Protein AF-A0A7W9EV03-F1 (afdb_monomer_lite)

Foldseek 3Di:
DDDDDDDDDDDPPPVPPPPPPDDDDDPPPDPPPDPCPQVPDPVSVCVVPPPPPDDPVVVVVVCPPPPDDDPDPDPPPPDPPCPVPPPPPDDPVNDDPDDDDDDDDVVVVCVVLVPDLLSVVVVVVDDNVQSVPKAWDPVLVVVPDPPDDDPPQKDWPTWIADDPVPGGDITTDIDHDPDDDD

Sequence (182 aa):
MVRAPLLPRCILTASLLLVACSGNQVPSDRPGDSPGARIGDPAIAAAINAPIMIDPALGQLSNIDAIRPPPAPEPMSIPPDALGMVADKVDPAALAHAPAANGECPRCTAAASALTLAAFAERQRASAACVAVLRYATGWAERLPATLPLPTGARVVEAAGTDVPGCDLRVSALRQRRRPTG

Radius of gyration: 31.04 Å; chains: 1; bounding box: 61×58×110 Å

pLDDT: mean 72.83, std 14.78, range [39.28, 95.38]

Structure (mmCIF, N/CA/C/O backbone):
data_AF-A0A7W9EV03-F1
#
_entry.id   AF-A0A7W9EV03-F1
#
loop_
_atom_site.group_PDB
_atom_site.id
_atom_site.type_symbol
_atom_site.label_atom_id
_atom_site.label_alt_id
_atom_site.label_comp_id
_atom_site.label_asym_id
_atom_site.label_entity_id
_atom_site.label_seq_id
_atom_site.pdbx_PDB_ins_code
_atom_site.Cartn_x
_atom_site.Cartn_y
_atom_site.Cartn_z
_atom_site.occupancy
_atom_site.B_iso_or_equiv
_atom_site.auth_seq_id
_atom_site.auth_comp_id
_atom_site.auth_asym_id
_atom_site.auth_atom_id
_atom_site.pdbx_PDB_model_num
ATOM 1 N N . MET A 1 1 ? 13.538 -32.253 69.791 1.00 39.28 1 MET A N 1
ATOM 2 C CA . MET A 1 1 ? 12.993 -33.008 68.640 1.00 39.28 1 MET A CA 1
ATOM 3 C C . MET A 1 1 ? 13.198 -32.186 67.373 1.00 39.28 1 MET A C 1
ATOM 5 O O . MET A 1 1 ? 13.233 -30.966 67.453 1.00 39.28 1 MET A O 1
ATOM 9 N N . VAL A 1 2 ? 13.490 -32.869 66.270 1.00 40.25 2 VAL A N 1
ATOM 10 C CA . VAL A 1 2 ? 14.316 -32.438 65.127 1.00 40.25 2 VAL A CA 1
ATOM 11 C C . VAL A 1 2 ? 13.608 -31.456 64.176 1.00 40.25 2 VAL A C 1
ATOM 13 O O . VAL A 1 2 ? 12.453 -31.659 63.819 1.00 40.25 2 VAL A O 1
ATOM 16 N N . ARG A 1 3 ? 14.341 -30.421 63.732 1.00 44.03 3 ARG A N 1
ATOM 17 C CA . ARG A 1 3 ? 14.043 -29.566 62.565 1.00 44.03 3 ARG A CA 1
ATOM 18 C C . ARG A 1 3 ? 14.492 -30.287 61.288 1.00 44.03 3 ARG A C 1
ATOM 20 O O . ARG A 1 3 ? 15.637 -30.724 61.233 1.00 44.03 3 ARG A O 1
ATOM 27 N N . ALA A 1 4 ? 13.658 -30.315 60.250 1.00 54.78 4 ALA A N 1
ATOM 28 C CA . ALA A 1 4 ? 14.069 -30.690 58.896 1.00 54.78 4 ALA A CA 1
ATOM 29 C C . ALA A 1 4 ? 13.481 -29.705 57.861 1.00 54.78 4 ALA A C 1
ATOM 31 O O . ALA A 1 4 ? 12.258 -29.605 57.762 1.00 54.78 4 ALA A O 1
ATOM 32 N N . PRO A 1 5 ? 14.316 -28.962 57.109 1.00 54.75 5 PRO A N 1
ATOM 33 C CA . PRO A 1 5 ? 13.898 -28.184 55.944 1.00 54.75 5 PRO A CA 1
ATOM 34 C C . PRO A 1 5 ? 14.005 -29.024 54.657 1.00 54.75 5 PRO A C 1
ATOM 36 O O . PRO A 1 5 ? 15.051 -29.610 54.377 1.00 54.75 5 PRO A O 1
ATOM 39 N N . LEU A 1 6 ? 12.933 -29.073 53.857 1.00 56.78 6 LEU A N 1
ATOM 40 C CA . LEU A 1 6 ? 12.962 -29.669 52.518 1.00 56.78 6 LEU A CA 1
ATOM 41 C C . LEU A 1 6 ? 13.560 -28.685 51.499 1.00 56.78 6 LEU A C 1
ATOM 43 O O . LEU A 1 6 ? 13.113 -27.551 51.347 1.00 56.78 6 LEU A O 1
ATOM 47 N N . LEU A 1 7 ? 14.602 -29.176 50.831 1.00 57.97 7 LEU A N 1
ATOM 48 C CA . LEU A 1 7 ? 15.444 -28.532 49.825 1.00 57.97 7 LEU A CA 1
ATOM 49 C C . LEU A 1 7 ? 14.713 -28.355 48.473 1.00 57.97 7 LEU A C 1
ATOM 51 O O . LEU A 1 7 ? 13.967 -29.254 48.076 1.00 57.97 7 LEU A O 1
ATOM 55 N N . PRO A 1 8 ? 15.019 -27.300 47.690 1.00 54.62 8 PRO A N 1
ATOM 56 C CA . PRO A 1 8 ? 14.585 -27.161 46.307 1.00 54.62 8 PRO A CA 1
ATOM 57 C C . PRO A 1 8 ? 15.575 -27.885 45.380 1.00 54.62 8 PRO A C 1
ATOM 59 O O . PRO A 1 8 ? 16.702 -27.441 45.170 1.00 54.62 8 PRO A O 1
ATOM 62 N N . ARG A 1 9 ? 15.166 -29.026 44.819 1.00 56.28 9 ARG A N 1
ATOM 63 C CA . ARG A 1 9 ? 15.939 -29.804 43.832 1.00 56.28 9 ARG A CA 1
ATOM 64 C C . ARG A 1 9 ? 15.101 -30.055 42.578 1.00 56.28 9 ARG A C 1
ATOM 66 O O . ARG A 1 9 ? 14.689 -31.178 42.341 1.00 56.28 9 ARG A O 1
ATOM 73 N N . CYS A 1 10 ? 14.857 -29.014 41.781 1.00 51.16 10 CYS A N 1
ATOM 74 C CA . CYS A 1 10 ? 14.267 -29.163 40.437 1.00 51.16 10 CYS A CA 1
ATOM 75 C C . CYS A 1 10 ? 14.771 -28.139 39.396 1.00 51.16 10 CYS A C 1
ATOM 77 O O . CYS A 1 10 ? 14.145 -27.989 38.356 1.00 51.16 10 CYS A O 1
ATOM 79 N N . ILE A 1 11 ? 15.884 -27.426 39.631 1.00 57.94 11 ILE A N 1
ATOM 80 C CA . ILE A 1 11 ? 16.348 -26.367 38.699 1.00 57.94 11 ILE A CA 1
ATOM 81 C C . ILE A 1 11 ? 17.560 -26.801 37.843 1.00 57.94 11 ILE A C 1
ATOM 83 O O . ILE A 1 11 ? 17.926 -26.124 36.893 1.00 57.94 11 ILE A O 1
ATOM 87 N N . LEU A 1 12 ? 18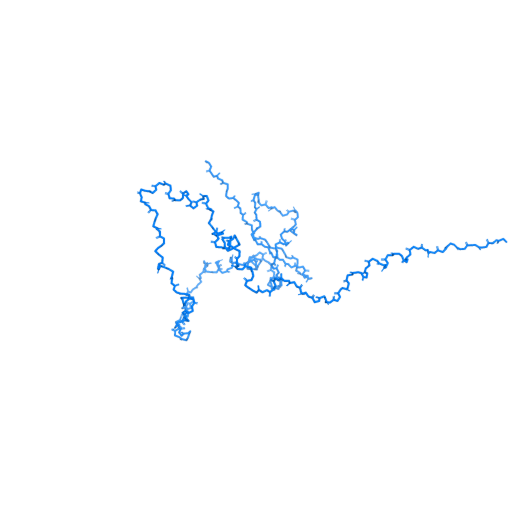.167 -27.967 38.095 1.00 55.41 12 LEU A N 1
ATOM 88 C CA . LEU A 1 12 ? 19.439 -28.346 37.452 1.00 55.41 12 LEU A CA 1
ATOM 89 C C . LEU A 1 12 ? 19.342 -29.233 36.198 1.00 55.41 12 LEU A C 1
ATOM 91 O O . LEU A 1 12 ? 20.372 -29.501 35.589 1.00 55.41 12 LEU A O 1
ATOM 95 N N . THR A 1 13 ? 18.155 -29.665 35.763 1.00 57.19 13 THR A N 1
ATOM 96 C CA . THR A 1 13 ? 18.020 -30.568 34.598 1.00 57.19 13 THR A CA 1
ATOM 97 C C . THR A 1 13 ? 17.621 -29.882 33.287 1.00 57.19 13 THR A C 1
ATOM 99 O O . THR A 1 13 ? 17.750 -30.498 32.234 1.00 57.19 13 THR A O 1
ATOM 102 N N . ALA A 1 14 ? 17.205 -28.610 33.298 1.00 54.56 14 ALA A N 1
ATOM 103 C CA . ALA A 1 14 ? 16.788 -27.909 32.074 1.00 54.56 14 ALA A CA 1
ATOM 104 C C . ALA A 1 14 ? 17.957 -27.307 31.264 1.00 54.56 14 ALA A C 1
ATOM 106 O O . ALA A 1 14 ? 17.814 -27.050 30.071 1.00 54.56 14 ALA A O 1
ATOM 107 N N . SER A 1 15 ? 19.130 -27.116 31.877 1.00 57.19 15 SER A N 1
ATOM 108 C CA . SER A 1 15 ? 20.266 -26.433 31.238 1.00 57.19 15 SER A CA 1
ATOM 109 C C . SER A 1 15 ? 21.095 -27.318 30.295 1.00 57.19 15 SER A C 1
ATOM 111 O O . SER A 1 15 ? 21.910 -26.789 29.545 1.00 57.19 15 SER A O 1
ATOM 113 N N . LEU A 1 16 ? 20.905 -28.647 30.294 1.00 59.03 16 LEU A N 1
ATOM 114 C CA . LEU A 1 16 ? 21.684 -29.555 29.435 1.00 59.03 16 LEU A CA 1
ATOM 115 C C . LEU A 1 16 ? 21.130 -29.712 28.007 1.00 59.03 16 LEU A C 1
ATOM 117 O O . LEU A 1 16 ? 21.844 -30.222 27.149 1.00 59.03 16 LEU A O 1
ATOM 121 N N . LEU A 1 17 ? 19.905 -29.257 27.715 1.00 56.69 17 LEU A N 1
ATOM 122 C CA . LEU A 1 17 ? 19.308 -29.404 26.376 1.00 56.69 17 LEU A CA 1
ATOM 123 C C . LEU A 1 17 ? 19.598 -28.235 25.415 1.00 56.69 17 LEU A C 1
ATOM 125 O O . LEU A 1 17 ? 19.342 -28.372 24.223 1.00 56.69 17 LEU A O 1
ATOM 129 N N . LEU A 1 18 ? 20.168 -27.112 25.879 1.00 55.59 18 LEU A N 1
ATOM 130 C CA . LEU A 1 18 ? 20.443 -25.944 25.021 1.00 55.59 18 LEU A CA 1
ATOM 131 C C . LEU A 1 18 ? 21.869 -25.877 24.434 1.00 55.59 18 LEU A C 1
ATOM 133 O O . LEU A 1 18 ? 22.119 -25.030 23.581 1.00 55.59 18 LEU A O 1
ATOM 137 N N . VAL A 1 19 ? 22.806 -26.749 24.832 1.00 59.00 19 VAL A N 1
ATOM 138 C CA . VAL A 1 19 ? 24.227 -26.627 24.424 1.00 59.00 19 VAL A CA 1
ATOM 139 C C . VAL A 1 19 ? 24.603 -27.381 23.136 1.00 59.00 19 VAL A C 1
ATOM 141 O O . VAL A 1 19 ? 25.735 -27.283 22.675 1.00 59.00 19 VAL A O 1
ATOM 144 N N . ALA A 1 20 ? 23.659 -28.071 22.488 1.00 51.84 20 ALA A N 1
ATOM 145 C CA . ALA A 1 20 ? 23.914 -28.807 21.242 1.00 51.84 20 ALA A CA 1
ATOM 146 C C . ALA A 1 20 ? 23.654 -28.000 19.950 1.00 51.84 20 ALA A C 1
ATOM 148 O O . ALA A 1 20 ? 23.761 -28.552 18.859 1.00 51.84 20 ALA A O 1
ATOM 149 N N . CYS A 1 21 ? 23.339 -26.702 20.044 1.00 55.19 21 CYS A N 1
ATOM 150 C CA . CYS A 1 21 ? 23.100 -25.842 18.875 1.00 55.19 21 CYS A CA 1
ATOM 151 C C . CYS A 1 21 ? 24.154 -24.731 18.702 1.00 55.19 21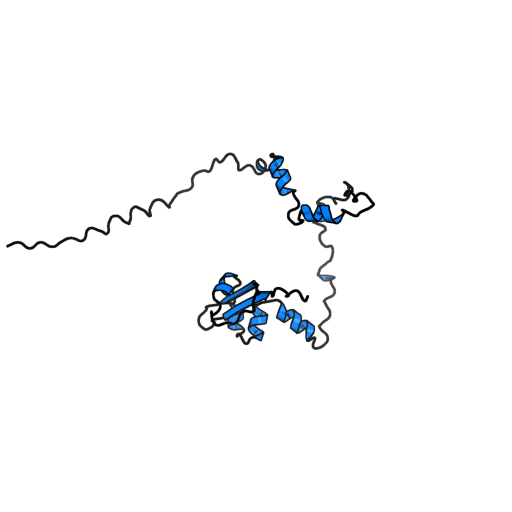 CYS A C 1
ATOM 153 O O . CYS A 1 21 ? 23.859 -23.669 18.162 1.00 55.19 21 CYS A O 1
ATOM 155 N N . SER A 1 22 ? 25.391 -24.981 19.144 1.00 54.75 22 SER A N 1
ATOM 156 C CA . SER A 1 22 ? 26.567 -24.183 18.772 1.00 54.75 22 SER A CA 1
ATOM 157 C C . SER A 1 22 ? 27.581 -25.090 18.074 1.00 54.75 22 SER A C 1
ATOM 159 O O . SER A 1 22 ? 28.494 -25.638 18.689 1.00 54.75 22 SER A O 1
ATOM 161 N N . GLY A 1 23 ? 27.342 -25.330 16.784 1.00 41.69 23 GLY A N 1
ATOM 162 C CA . GLY A 1 23 ? 28.225 -26.098 15.914 1.00 41.69 23 GLY A CA 1
ATOM 163 C C . GLY A 1 23 ? 29.158 -25.170 15.145 1.00 41.69 23 GLY A C 1
ATOM 164 O O . GLY A 1 23 ? 28.720 -24.461 14.241 1.00 41.69 23 GLY A O 1
ATOM 165 N N . ASN A 1 24 ? 30.440 -25.203 15.505 1.00 47.88 24 ASN A N 1
ATOM 166 C CA . ASN A 1 24 ? 31.543 -24.693 14.697 1.00 47.88 24 ASN A CA 1
ATOM 167 C C . ASN A 1 24 ? 31.566 -25.352 13.306 1.00 47.88 24 ASN A C 1
ATOM 169 O O . ASN A 1 24 ? 31.153 -26.497 13.125 1.00 47.88 24 ASN A O 1
ATOM 173 N N . GLN A 1 25 ? 32.084 -24.598 12.340 1.00 54.66 25 GLN A N 1
ATOM 174 C CA . GLN A 1 25 ? 32.176 -24.910 10.915 1.00 54.66 25 GLN A CA 1
ATOM 175 C C . GLN A 1 25 ? 32.795 -26.293 10.655 1.00 54.66 25 GLN A C 1
ATOM 177 O O . GLN A 1 25 ? 33.956 -26.544 10.974 1.00 54.66 25 GLN A O 1
ATOM 182 N N . VAL A 1 26 ? 32.010 -27.175 10.037 1.00 49.56 26 VAL A N 1
ATOM 183 C CA . VAL A 1 26 ? 32.476 -28.440 9.460 1.00 49.56 26 VAL A CA 1
ATOM 184 C C . VAL A 1 26 ? 32.958 -28.142 8.034 1.00 49.56 26 VAL A C 1
ATOM 186 O O . VAL A 1 26 ? 32.181 -27.554 7.272 1.00 49.56 26 VAL A O 1
ATOM 189 N N . PRO A 1 27 ? 34.186 -28.529 7.634 1.00 50.41 27 PRO A N 1
ATOM 190 C CA . PRO A 1 27 ? 34.603 -28.463 6.239 1.00 50.41 27 PRO A CA 1
ATOM 191 C C . PRO A 1 27 ? 33.636 -29.313 5.416 1.00 50.41 27 PRO A C 1
ATOM 193 O O . PRO A 1 27 ? 33.543 -30.528 5.591 1.00 50.41 27 PRO A O 1
ATOM 196 N N . SER A 1 28 ? 32.845 -28.658 4.572 1.00 51.09 28 SER A N 1
ATOM 197 C CA . SER A 1 28 ? 31.929 -29.339 3.667 1.00 51.09 28 SER A CA 1
ATOM 198 C C . SER A 1 28 ? 32.709 -29.828 2.452 1.00 51.09 28 SER A C 1
ATOM 200 O O . SER A 1 28 ? 32.614 -29.234 1.387 1.00 51.09 28 SER A O 1
ATOM 202 N N . ASP A 1 29 ? 33.425 -30.943 2.591 1.00 49.56 29 ASP A N 1
ATOM 203 C CA . ASP A 1 29 ? 33.718 -31.806 1.443 1.00 49.56 29 ASP A CA 1
ATOM 204 C C . ASP A 1 29 ? 32.420 -32.532 1.060 1.00 49.56 29 ASP A C 1
ATOM 206 O O . ASP A 1 29 ? 32.179 -33.695 1.383 1.00 49.56 29 ASP A O 1
ATOM 210 N N . ARG A 1 30 ? 31.515 -31.789 0.412 1.00 51.25 30 ARG A N 1
ATOM 211 C CA . ARG A 1 30 ? 30.405 -32.367 -0.345 1.00 51.25 30 ARG A CA 1
ATOM 212 C C . ARG A 1 30 ? 30.876 -32.534 -1.792 1.00 51.25 30 ARG A C 1
ATOM 214 O O . ARG A 1 30 ? 31.120 -31.521 -2.450 1.00 51.25 30 ARG A O 1
ATOM 221 N N . PRO A 1 31 ? 30.948 -33.761 -2.336 1.00 49.28 31 PRO A N 1
ATOM 222 C CA . PRO A 1 31 ? 31.129 -33.947 -3.769 1.00 49.28 31 PRO A CA 1
ATOM 223 C C . PRO A 1 31 ? 29.843 -33.473 -4.455 1.00 49.28 31 PRO A C 1
ATOM 225 O O . PRO A 1 31 ? 28.823 -34.158 -4.450 1.00 49.28 31 PRO A O 1
ATOM 228 N N . GLY A 1 32 ? 29.856 -32.239 -4.949 1.00 53.28 32 GLY A N 1
ATOM 229 C CA . GLY A 1 32 ? 28.667 -31.604 -5.517 1.00 53.28 32 GLY A CA 1
ATOM 230 C C . GLY A 1 32 ? 28.765 -30.094 -5.704 1.00 53.28 32 GLY A C 1
ATOM 231 O O . GLY A 1 32 ? 27.925 -29.536 -6.406 1.00 53.28 32 GLY A O 1
ATOM 232 N N . ASP A 1 33 ? 29.790 -29.441 -5.150 1.00 50.84 33 ASP A N 1
ATOM 233 C CA . ASP A 1 33 ? 30.004 -27.993 -5.298 1.00 50.84 33 ASP A CA 1
ATOM 234 C C . ASP A 1 33 ? 30.895 -27.640 -6.504 1.00 50.84 33 ASP A C 1
ATOM 236 O O . ASP A 1 33 ? 31.709 -26.723 -6.488 1.00 50.84 33 ASP A O 1
ATOM 240 N N . SER A 1 34 ? 30.749 -28.403 -7.589 1.00 54.69 34 SER A N 1
ATOM 241 C CA . SER A 1 34 ? 31.232 -27.997 -8.908 1.00 54.69 34 SER A CA 1
ATOM 242 C C . SER A 1 34 ? 30.058 -27.382 -9.673 1.00 54.69 34 SER A C 1
ATOM 244 O O . SER A 1 34 ? 29.086 -28.099 -9.931 1.00 54.69 34 SER A O 1
ATOM 246 N N . PRO A 1 35 ? 30.135 -26.108 -10.104 1.00 52.75 35 PRO A N 1
ATOM 247 C CA . PRO A 1 35 ? 29.074 -25.425 -10.857 1.00 52.75 35 PRO A CA 1
ATOM 248 C C . PRO A 1 35 ? 28.629 -26.120 -12.161 1.00 52.75 35 PRO A C 1
ATOM 250 O O . PRO A 1 35 ? 27.652 -25.697 -12.766 1.00 52.75 35 PRO A O 1
ATOM 253 N N . GLY A 1 36 ? 29.308 -27.190 -12.594 1.00 56.00 36 GLY A N 1
ATOM 254 C CA . GLY A 1 36 ? 28.959 -27.994 -13.771 1.00 56.00 36 GLY A CA 1
ATOM 255 C C . GLY A 1 36 ? 28.323 -29.364 -13.490 1.00 56.00 36 GLY A C 1
ATOM 256 O O . GLY A 1 36 ? 27.769 -29.959 -14.408 1.00 56.00 36 GLY A O 1
ATOM 257 N N . ALA A 1 37 ? 28.340 -29.881 -12.253 1.00 55.62 37 ALA A N 1
ATOM 258 C CA . ALA A 1 37 ? 27.841 -31.238 -11.974 1.00 55.62 37 ALA A CA 1
ATOM 259 C C . ALA A 1 37 ? 26.307 -31.352 -12.080 1.00 55.62 37 ALA A C 1
ATOM 261 O O . ALA A 1 37 ? 25.781 -32.417 -12.391 1.00 55.62 37 ALA A O 1
ATOM 262 N N . ARG A 1 38 ? 25.580 -30.242 -11.882 1.00 54.06 38 ARG A N 1
ATOM 263 C CA . ARG A 1 38 ? 24.115 -30.174 -12.057 1.00 54.06 38 ARG A CA 1
ATOM 264 C C . ARG A 1 38 ? 23.669 -30.000 -13.514 1.00 54.06 38 ARG A C 1
ATOM 266 O O . ARG A 1 38 ? 22.477 -30.070 -13.782 1.00 54.06 38 ARG A O 1
ATOM 273 N N . ILE A 1 39 ? 24.604 -29.759 -14.435 1.00 56.12 39 ILE A N 1
ATOM 274 C CA . ILE A 1 39 ? 24.321 -29.466 -15.851 1.00 56.12 39 ILE A CA 1
ATOM 275 C C . ILE A 1 39 ? 24.403 -30.745 -16.714 1.00 56.12 39 ILE A C 1
ATOM 277 O O . ILE A 1 39 ? 23.991 -30.743 -17.868 1.00 56.12 39 ILE A O 1
ATOM 281 N N . GLY A 1 40 ? 24.890 -31.861 -16.157 1.00 62.50 40 GLY A N 1
ATOM 282 C CA . GLY A 1 40 ? 25.108 -33.104 -16.907 1.00 62.50 40 GLY A CA 1
ATOM 283 C C . GLY A 1 40 ? 23.931 -34.085 -16.958 1.00 62.50 40 GLY A C 1
ATOM 284 O O . GLY A 1 40 ? 23.960 -34.988 -17.790 1.00 62.50 40 GLY A O 1
ATOM 285 N N . ASP A 1 41 ? 22.919 -33.951 -16.093 1.00 75.62 41 ASP A N 1
ATOM 286 C CA . ASP A 1 41 ? 21.761 -34.854 -16.116 1.00 75.62 41 ASP A CA 1
ATOM 287 C C . ASP A 1 41 ? 20.734 -34.362 -17.154 1.00 75.62 41 ASP A C 1
ATOM 289 O O . ASP A 1 41 ? 20.128 -33.298 -16.951 1.00 75.62 41 ASP A O 1
ATOM 293 N N . PRO A 1 42 ? 20.501 -35.111 -18.252 1.00 76.75 42 PRO A N 1
ATOM 294 C CA . PRO A 1 42 ? 19.539 -34.717 -19.276 1.00 76.75 42 PRO A CA 1
ATOM 295 C C . PRO A 1 42 ? 18.118 -34.543 -18.720 1.00 76.75 42 PRO A C 1
ATOM 297 O O . PRO A 1 42 ? 17.357 -33.744 -19.264 1.00 76.75 42 PRO A O 1
ATOM 300 N N . ALA A 1 43 ? 17.756 -35.213 -17.618 1.00 77.69 43 ALA A N 1
ATOM 301 C CA . ALA A 1 43 ? 16.453 -35.048 -16.978 1.00 77.69 43 ALA A CA 1
ATOM 302 C C . ALA A 1 43 ? 16.310 -33.684 -16.278 1.00 77.69 43 ALA A C 1
ATOM 304 O O . ALA A 1 43 ? 15.259 -33.047 -16.365 1.00 77.69 43 ALA A O 1
ATOM 305 N N . ILE A 1 44 ? 17.370 -33.195 -15.626 1.00 80.19 44 ILE A N 1
ATOM 306 C CA . ILE A 1 44 ? 17.371 -31.885 -14.956 1.00 80.19 44 ILE A CA 1
ATOM 307 C C . ILE A 1 44 ? 17.447 -30.753 -15.985 1.00 80.19 44 ILE A C 1
ATOM 309 O O . ILE A 1 44 ? 16.720 -29.764 -15.872 1.00 80.19 44 ILE A O 1
ATOM 313 N N . ALA A 1 45 ? 18.264 -30.917 -17.029 1.00 78.25 45 ALA A N 1
ATOM 314 C CA . ALA A 1 45 ? 18.323 -29.969 -18.137 1.00 78.25 45 ALA A CA 1
ATOM 315 C C . ALA A 1 45 ? 16.960 -29.837 -18.843 1.00 78.25 45 ALA A C 1
ATOM 317 O O . ALA A 1 45 ? 16.527 -28.723 -19.140 1.00 78.25 45 ALA A O 1
ATOM 318 N N . ALA A 1 46 ? 16.244 -30.946 -19.055 1.00 78.25 46 ALA A N 1
ATOM 319 C CA . ALA A 1 46 ? 14.900 -30.923 -19.630 1.00 78.25 46 ALA A CA 1
ATOM 320 C C . ALA A 1 46 ? 13.883 -30.195 -18.734 1.00 78.25 46 ALA A C 1
ATOM 322 O O . ALA A 1 46 ? 13.049 -29.448 -19.240 1.00 78.25 46 ALA A O 1
ATOM 323 N N . ALA A 1 47 ? 13.969 -30.361 -17.410 1.00 78.50 47 ALA A N 1
ATOM 324 C CA . ALA A 1 47 ? 13.051 -29.723 -16.467 1.00 78.50 47 ALA A CA 1
ATOM 325 C C . ALA A 1 47 ? 13.208 -28.192 -16.403 1.00 78.50 47 ALA A C 1
ATOM 327 O O . ALA A 1 47 ? 12.216 -27.485 -16.251 1.00 78.50 47 ALA A O 1
ATOM 328 N N . ILE A 1 48 ? 14.431 -27.669 -16.539 1.00 77.25 48 ILE A N 1
ATOM 329 C CA . ILE A 1 48 ? 14.694 -26.216 -16.510 1.00 77.25 48 ILE A CA 1
ATOM 330 C C . ILE A 1 48 ? 14.309 -25.551 -17.835 1.00 77.25 48 ILE A C 1
ATOM 332 O O . ILE A 1 48 ? 13.818 -24.426 -17.842 1.00 77.25 48 ILE A O 1
ATOM 336 N N . ASN A 1 49 ? 14.506 -26.250 -18.954 1.00 76.94 49 ASN A N 1
ATOM 337 C CA . ASN A 1 49 ? 14.098 -25.761 -20.271 1.00 76.94 49 ASN A CA 1
ATOM 338 C C . ASN A 1 49 ? 12.598 -25.967 -20.547 1.00 76.94 49 ASN A C 1
ATOM 340 O O . ASN A 1 49 ? 12.107 -25.559 -21.601 1.00 76.94 49 ASN A O 1
ATOM 344 N N . ALA A 1 50 ? 11.859 -26.593 -19.625 1.00 76.81 50 ALA A N 1
ATOM 345 C CA . ALA A 1 50 ? 10.420 -26.740 -19.757 1.00 76.81 50 ALA A CA 1
ATOM 346 C C . ALA A 1 50 ? 9.737 -25.362 -19.649 1.00 76.81 50 ALA A C 1
ATOM 348 O O . ALA A 1 50 ? 10.080 -24.567 -18.774 1.00 76.81 50 ALA A O 1
ATOM 349 N N . PRO A 1 51 ? 8.752 -25.049 -20.504 1.00 74.88 51 PRO A N 1
ATOM 350 C CA . PRO A 1 51 ? 8.001 -23.803 -20.404 1.00 74.88 51 PRO A CA 1
ATOM 351 C C . PRO A 1 51 ? 7.203 -23.757 -19.087 1.00 74.88 51 PRO A C 1
ATOM 353 O O . PRO A 1 51 ? 6.247 -24.503 -18.906 1.00 74.88 51 PRO A O 1
ATOM 356 N N . ILE A 1 52 ? 7.587 -22.867 -18.163 1.00 72.06 52 ILE A N 1
ATOM 357 C CA . ILE A 1 52 ? 6.976 -22.744 -16.817 1.00 72.06 52 ILE A CA 1
ATOM 358 C C . ILE A 1 52 ? 5.781 -21.768 -16.813 1.00 72.06 52 ILE A C 1
ATOM 360 O O . ILE A 1 52 ? 4.930 -21.810 -15.929 1.00 72.06 52 ILE A O 1
ATOM 364 N N . MET A 1 53 ? 5.689 -20.890 -17.817 1.00 72.06 53 MET A N 1
ATOM 365 C CA . MET A 1 53 ? 4.642 -19.858 -17.918 1.00 72.06 53 MET A CA 1
ATOM 366 C C . MET A 1 53 ? 3.494 -20.208 -18.875 1.00 72.06 53 MET A C 1
ATOM 368 O O . MET A 1 53 ? 2.547 -19.433 -18.998 1.00 72.06 53 MET A O 1
ATOM 372 N N . ILE A 1 54 ? 3.563 -21.350 -19.558 1.00 75.00 54 ILE A N 1
ATOM 373 C CA . ILE A 1 54 ? 2.548 -21.791 -20.519 1.00 75.00 54 ILE A CA 1
ATOM 374 C C . ILE A 1 54 ? 2.053 -23.149 -20.035 1.00 75.00 54 ILE A C 1
ATOM 376 O O . ILE A 1 54 ? 2.841 -24.085 -19.947 1.00 75.00 54 ILE A O 1
ATOM 380 N N . ASP A 1 55 ? 0.766 -23.253 -19.704 1.00 79.31 55 ASP A N 1
ATOM 381 C CA . ASP A 1 55 ? 0.146 -24.545 -19.408 1.00 79.31 55 ASP A CA 1
ATOM 382 C C . ASP A 1 55 ? 0.265 -25.441 -20.658 1.00 79.31 55 ASP A C 1
ATOM 384 O O . ASP A 1 55 ? -0.296 -25.094 -21.707 1.00 79.31 55 ASP A O 1
ATOM 388 N N . PRO A 1 56 ? 0.984 -26.578 -20.580 1.00 68.94 56 PRO A N 1
ATOM 389 C CA . PRO A 1 56 ? 1.201 -27.453 -21.725 1.00 68.94 56 PRO A CA 1
ATOM 390 C C . PRO A 1 56 ? -0.105 -27.962 -22.338 1.00 68.94 56 PRO A C 1
ATOM 392 O O . PRO A 1 56 ? -0.184 -28.132 -23.553 1.00 68.94 56 PRO A O 1
ATOM 395 N N . ALA A 1 57 ? -1.143 -28.177 -21.524 1.00 71.69 57 ALA A N 1
ATOM 396 C CA . ALA A 1 57 ? -2.432 -28.654 -22.006 1.00 71.69 57 ALA A CA 1
ATOM 397 C C . ALA A 1 57 ? -3.158 -27.578 -22.830 1.00 71.69 57 ALA A C 1
ATOM 399 O O . ALA A 1 57 ? -3.740 -27.882 -23.869 1.00 71.69 57 ALA A O 1
ATOM 400 N N . LEU A 1 58 ? -3.071 -26.309 -22.421 1.00 73.50 58 LEU A N 1
ATOM 401 C CA . LEU A 1 58 ? -3.656 -25.181 -23.155 1.00 73.50 58 LEU A CA 1
ATOM 402 C C . LEU A 1 58 ? -2.839 -24.797 -24.394 1.00 73.50 58 LEU A C 1
ATOM 404 O O . LEU A 1 58 ? -3.419 -24.434 -25.417 1.00 73.50 58 LEU A O 1
ATOM 408 N N . GLY A 1 59 ? -1.509 -24.915 -24.335 1.00 71.62 59 GLY A N 1
ATOM 409 C CA . GLY A 1 59 ? -0.636 -24.667 -25.483 1.00 71.62 59 GLY A CA 1
ATOM 410 C C . GLY A 1 59 ? -0.975 -25.569 -26.672 1.00 71.62 59 GLY A C 1
ATOM 411 O O . GLY A 1 59 ? -1.084 -25.084 -27.795 1.00 71.62 59 GLY A O 1
ATOM 412 N N . GLN A 1 60 ? -1.244 -26.854 -26.421 1.00 67.44 60 GLN A N 1
ATOM 413 C CA . GLN A 1 60 ? -1.603 -27.807 -27.480 1.00 67.44 60 GLN A CA 1
ATOM 414 C C . GLN A 1 60 ? -3.022 -27.602 -28.028 1.00 67.44 60 GLN A C 1
ATOM 416 O O . GLN A 1 60 ? -3.265 -27.814 -29.214 1.00 67.44 60 GLN A O 1
ATOM 421 N N . LEU A 1 61 ? -3.959 -27.137 -27.196 1.00 71.12 61 LEU A N 1
ATOM 422 C CA . LEU A 1 61 ? -5.324 -26.825 -27.631 1.00 71.12 61 LEU A CA 1
ATOM 423 C C . LEU A 1 61 ? -5.411 -25.519 -28.433 1.00 71.12 61 LEU A C 1
ATOM 425 O O . LEU A 1 61 ? -6.366 -25.331 -29.179 1.00 71.12 61 LEU A O 1
ATOM 429 N N . SER A 1 62 ? -4.419 -24.629 -28.326 1.00 68.81 62 SER A N 1
ATOM 430 C CA . SER A 1 62 ? -4.418 -23.335 -29.029 1.00 68.81 62 SER A CA 1
ATOM 431 C C . SER A 1 62 ? -4.391 -23.447 -30.559 1.00 68.81 62 SER A C 1
ATOM 433 O O . SER A 1 62 ? -4.699 -22.475 -31.245 1.00 68.81 62 SER A O 1
ATOM 435 N N . ASN A 1 63 ? -4.061 -24.629 -31.091 1.00 68.94 63 ASN A N 1
ATOM 436 C CA . ASN A 1 63 ? -3.896 -24.866 -32.521 1.00 68.94 63 ASN A CA 1
ATOM 437 C C . ASN A 1 63 ? -4.690 -26.084 -33.038 1.00 68.94 63 ASN A C 1
ATOM 439 O O . ASN A 1 63 ? -4.390 -26.596 -34.113 1.00 68.94 63 ASN A O 1
ATOM 443 N N . ILE A 1 64 ? -5.679 -26.567 -32.271 1.00 73.06 64 ILE A N 1
ATOM 444 C CA . ILE A 1 64 ? -6.448 -27.788 -32.586 1.00 73.06 64 ILE A CA 1
ATOM 445 C C . ILE A 1 64 ? -7.238 -27.691 -33.904 1.00 73.06 64 ILE A C 1
ATOM 447 O O . ILE A 1 64 ? -7.347 -28.683 -34.618 1.00 73.06 64 ILE A O 1
ATOM 451 N N . ASP A 1 65 ? -7.707 -26.492 -34.264 1.00 71.75 65 ASP A N 1
ATOM 452 C CA . ASP A 1 65 ? -8.499 -26.243 -35.479 1.00 71.75 65 ASP A CA 1
ATOM 453 C C . ASP A 1 65 ? -7.681 -25.620 -36.626 1.00 71.75 65 ASP A C 1
ATOM 455 O O . ASP A 1 65 ? -8.232 -25.114 -37.608 1.00 71.75 65 ASP A O 1
ATOM 459 N N . ALA A 1 66 ? -6.350 -25.615 -36.528 1.00 74.75 66 ALA A N 1
ATOM 460 C CA . ALA A 1 66 ? -5.525 -25.045 -37.580 1.00 74.75 66 ALA A CA 1
ATOM 461 C C . ALA A 1 66 ? -5.372 -26.000 -38.768 1.00 74.75 66 ALA A C 1
ATOM 463 O O . ALA A 1 66 ? -4.772 -27.066 -38.685 1.00 74.75 66 ALA A O 1
ATOM 464 N N . ILE A 1 67 ? -5.855 -25.552 -39.927 1.00 72.25 67 ILE A N 1
ATOM 465 C CA . ILE A 1 67 ? -5.739 -26.246 -41.222 1.00 72.25 67 ILE A CA 1
ATOM 466 C C . ILE A 1 67 ? -4.278 -26.294 -41.721 1.00 72.25 67 ILE A C 1
ATOM 468 O O . ILE A 1 67 ? -3.932 -27.074 -42.607 1.00 72.25 67 ILE A O 1
ATOM 472 N N . ARG A 1 68 ? -3.392 -25.470 -41.151 1.00 74.38 68 ARG A N 1
ATOM 473 C CA . ARG A 1 68 ? -1.967 -25.397 -41.492 1.00 74.38 68 ARG A CA 1
ATOM 474 C C . ARG A 1 68 ? -1.124 -25.919 -40.321 1.00 74.38 68 ARG A C 1
ATOM 476 O O . ARG A 1 68 ? -1.424 -25.557 -39.184 1.00 74.38 68 ARG A O 1
ATOM 483 N N . PRO A 1 69 ? -0.041 -26.682 -40.575 1.00 70.75 69 PRO A N 1
ATOM 484 C CA . PRO A 1 69 ? 0.922 -27.032 -39.538 1.00 70.75 69 PRO A CA 1
ATOM 485 C C . PRO A 1 69 ? 1.396 -25.785 -38.775 1.00 70.75 69 PRO A C 1
ATOM 487 O O . PRO A 1 69 ? 1.610 -24.747 -39.416 1.00 70.75 69 PRO A O 1
ATOM 490 N N . PRO A 1 70 ? 1.560 -25.862 -37.438 1.00 65.00 70 PRO A N 1
ATOM 491 C CA . PRO A 1 70 ? 2.113 -24.757 -36.667 1.00 65.00 70 PRO A CA 1
ATOM 492 C C . PRO A 1 70 ? 3.438 -24.311 -37.295 1.00 65.00 70 PRO A C 1
ATOM 494 O O . PRO A 1 70 ? 4.236 -25.173 -37.675 1.00 65.00 70 PRO A O 1
ATOM 497 N N . PRO A 1 71 ? 3.692 -22.997 -37.429 1.00 66.00 71 PRO A N 1
ATOM 498 C CA . PRO A 1 71 ? 5.011 -22.536 -37.828 1.00 66.00 71 PRO A CA 1
ATOM 499 C C . PRO A 1 71 ? 6.015 -23.054 -36.794 1.00 66.00 71 PRO A C 1
ATOM 501 O O . PRO A 1 71 ? 5.944 -22.696 -35.618 1.00 66.00 71 PRO A O 1
ATOM 504 N N . ALA A 1 72 ? 6.917 -23.942 -37.217 1.00 66.50 72 ALA A N 1
ATOM 505 C CA . ALA A 1 72 ? 8.069 -24.285 -36.402 1.00 66.50 72 ALA A CA 1
ATOM 506 C C . ALA A 1 72 ? 8.904 -23.007 -36.236 1.00 66.50 72 ALA A C 1
ATOM 508 O O . ALA A 1 72 ? 9.044 -22.260 -37.211 1.00 66.50 72 ALA A O 1
ATOM 509 N N . PRO A 1 73 ? 9.432 -22.714 -35.035 1.00 63.06 73 PRO A N 1
ATOM 510 C CA . PRO A 1 73 ? 10.398 -21.638 -34.901 1.00 63.06 73 PRO A CA 1
ATOM 511 C C . PRO A 1 73 ? 11.556 -21.946 -35.852 1.00 63.06 73 PRO A C 1
ATOM 513 O O . PRO A 1 73 ? 12.161 -23.016 -35.772 1.00 63.06 73 PRO A O 1
ATOM 516 N N . GLU A 1 74 ? 11.820 -21.036 -36.787 1.00 63.81 74 GLU A N 1
ATOM 517 C CA . GLU A 1 74 ? 12.988 -21.124 -37.656 1.00 63.81 74 GLU A CA 1
ATOM 518 C C . GLU A 1 74 ? 14.220 -21.263 -36.747 1.00 63.81 74 GLU A C 1
ATOM 520 O O . GLU A 1 74 ? 14.428 -20.403 -35.889 1.00 63.81 74 GLU A O 1
ATOM 525 N N . PRO A 1 75 ? 15.063 -22.303 -36.887 1.00 59.78 75 PRO A N 1
ATOM 526 C CA . PRO A 1 75 ? 16.189 -22.550 -35.974 1.00 59.78 75 PRO A CA 1
ATOM 527 C C . PRO A 1 75 ? 17.266 -21.445 -35.997 1.00 59.78 75 PRO A C 1
ATOM 529 O O . PRO A 1 75 ? 18.267 -21.535 -35.296 1.00 59.78 75 PRO A O 1
ATOM 532 N N . MET A 1 76 ? 17.050 -20.390 -36.785 1.00 57.16 76 MET A N 1
ATOM 533 C CA . MET A 1 76 ? 17.899 -19.212 -36.947 1.00 57.16 76 MET A CA 1
ATOM 534 C C . MET A 1 76 ? 17.241 -17.919 -36.428 1.00 57.16 76 MET A C 1
ATOM 536 O O . MET A 1 76 ? 17.813 -16.844 -36.584 1.00 57.16 76 MET A O 1
ATOM 540 N N . SER A 1 77 ? 16.048 -17.984 -35.821 1.00 60.84 77 SER A N 1
ATOM 541 C CA . SER A 1 77 ? 15.378 -16.814 -35.231 1.00 60.84 77 SER A CA 1
ATOM 542 C C . SER A 1 77 ? 15.771 -16.555 -33.776 1.00 60.84 77 SER A C 1
ATOM 544 O O . SER A 1 77 ? 15.202 -15.662 -33.152 1.00 60.84 77 SER A O 1
ATOM 546 N N . ILE A 1 78 ? 16.705 -17.334 -33.220 1.00 60.25 78 ILE A N 1
ATOM 547 C CA . ILE A 1 78 ? 17.342 -17.014 -31.944 1.00 60.25 78 ILE A CA 1
ATOM 548 C C . ILE A 1 78 ? 18.412 -15.972 -32.262 1.00 60.2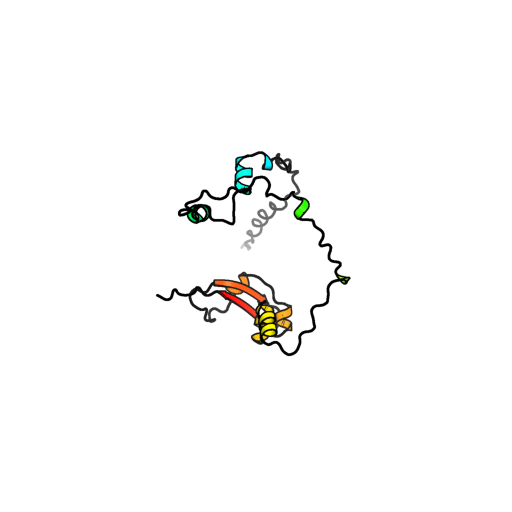5 78 ILE A C 1
ATOM 550 O O . ILE A 1 78 ? 19.421 -16.310 -32.886 1.00 60.25 78 ILE A O 1
ATOM 554 N N . PRO A 1 79 ? 18.201 -14.698 -31.908 1.00 62.09 79 PRO A N 1
ATOM 555 C CA . PRO A 1 79 ? 19.270 -13.737 -32.038 1.00 62.09 79 PRO A CA 1
ATOM 556 C C . PRO A 1 79 ? 20.474 -14.178 -31.198 1.00 62.09 79 PRO A C 1
ATOM 558 O O . PRO A 1 79 ? 20.269 -14.690 -30.098 1.00 62.09 79 PRO A O 1
ATOM 561 N N . PRO A 1 80 ? 21.715 -13.975 -31.673 1.00 67.88 80 PRO A N 1
ATOM 562 C CA . PRO A 1 80 ? 22.892 -14.298 -30.879 1.00 67.88 80 PRO A CA 1
ATOM 563 C C . PRO A 1 80 ? 22.811 -13.583 -29.525 1.00 67.88 80 PRO A C 1
ATOM 565 O O . PRO A 1 80 ? 22.338 -12.445 -29.457 1.00 67.88 80 PRO A O 1
ATOM 568 N N . ASP A 1 81 ? 23.316 -14.232 -28.473 1.00 57.69 81 ASP A N 1
ATOM 569 C CA . ASP A 1 81 ? 23.273 -13.818 -27.056 1.00 57.69 81 ASP A CA 1
ATOM 570 C C . ASP A 1 81 ? 23.735 -12.362 -26.793 1.00 57.69 81 ASP A C 1
ATOM 572 O O . ASP A 1 81 ? 23.508 -11.792 -25.727 1.00 57.69 81 ASP A O 1
ATOM 576 N N . ALA A 1 82 ? 24.341 -11.721 -27.794 1.00 57.25 82 ALA A N 1
ATOM 577 C CA . ALA A 1 82 ? 24.713 -10.313 -27.829 1.00 57.25 82 ALA A CA 1
ATOM 578 C C . ALA A 1 82 ? 23.537 -9.313 -27.950 1.00 57.25 82 ALA A C 1
ATOM 580 O O . ALA A 1 82 ? 23.758 -8.119 -27.747 1.00 57.25 82 ALA A O 1
ATOM 581 N N . LEU A 1 83 ? 22.297 -9.730 -28.246 1.00 52.19 83 LEU A N 1
ATOM 582 C CA . LEU A 1 83 ? 21.169 -8.781 -28.341 1.00 52.19 83 LEU A CA 1
ATOM 583 C C . LEU A 1 83 ? 20.659 -8.245 -26.990 1.00 52.19 83 LEU A C 1
ATOM 585 O O . LEU A 1 83 ? 19.854 -7.317 -26.975 1.00 52.19 83 LEU A O 1
ATOM 589 N N . GLY A 1 84 ? 21.150 -8.762 -25.860 1.00 51.84 84 GLY A N 1
ATOM 590 C CA . GLY A 1 84 ? 20.836 -8.238 -24.523 1.00 51.84 84 GLY A CA 1
ATOM 591 C C . GLY A 1 84 ? 21.715 -7.067 -24.064 1.00 51.84 84 GLY A C 1
ATOM 592 O O . GLY A 1 84 ? 21.453 -6.485 -23.015 1.00 51.84 84 GLY A O 1
ATOM 593 N N . MET A 1 85 ? 22.759 -6.717 -24.822 1.00 47.78 85 MET A N 1
ATOM 594 C CA . MET A 1 85 ? 23.701 -5.641 -24.484 1.00 47.78 85 MET A CA 1
ATOM 595 C C . MET A 1 85 ? 23.910 -4.704 -25.673 1.00 47.78 85 MET A C 1
ATOM 597 O O . MET A 1 85 ? 25.023 -4.264 -25.958 1.00 47.78 85 MET A O 1
ATOM 601 N N . VAL A 1 86 ? 22.834 -4.349 -26.374 1.00 54.66 86 VAL A N 1
ATOM 602 C CA . VAL A 1 86 ? 22.864 -3.072 -27.084 1.00 54.66 86 VAL A CA 1
ATOM 603 C C . VAL A 1 86 ? 22.752 -2.016 -25.995 1.00 54.66 86 VAL A C 1
ATOM 605 O O . VAL A 1 86 ? 21.660 -1.742 -25.507 1.00 54.66 86 VAL A O 1
ATOM 608 N N . ALA A 1 87 ? 23.898 -1.488 -25.552 1.00 61.47 87 ALA A N 1
ATOM 609 C CA . ALA A 1 87 ? 23.914 -0.267 -24.763 1.00 61.47 87 ALA A CA 1
ATOM 610 C C . ALA A 1 87 ? 23.050 0.741 -25.518 1.00 61.47 87 ALA A C 1
ATOM 612 O O . ALA A 1 87 ? 23.319 1.012 -26.693 1.00 61.47 87 ALA A O 1
ATOM 613 N N . ASP A 1 88 ? 21.975 1.192 -24.876 1.00 60.03 88 ASP A N 1
ATOM 614 C CA . ASP A 1 88 ? 21.066 2.162 -25.457 1.00 60.03 88 ASP A CA 1
ATOM 615 C C . ASP A 1 88 ? 21.924 3.357 -25.887 1.00 60.03 88 ASP A C 1
ATOM 617 O O . ASP A 1 88 ? 22.541 4.024 -25.057 1.00 60.03 88 ASP A O 1
ATOM 621 N N . LYS A 1 89 ? 22.088 3.559 -27.202 1.00 64.94 89 LYS A N 1
ATOM 622 C CA . LYS A 1 89 ? 22.992 4.589 -27.754 1.00 64.94 89 LYS A CA 1
ATOM 623 C C . LYS A 1 89 ? 22.392 5.990 -27.625 1.00 64.94 89 LYS A C 1
ATOM 625 O O . LYS A 1 89 ? 22.815 6.917 -28.313 1.00 64.94 89 LYS A O 1
ATOM 630 N N . VAL A 1 90 ? 21.364 6.123 -26.802 1.00 73.62 90 VAL A N 1
ATOM 631 C CA . VAL A 1 90 ? 20.707 7.375 -26.499 1.00 73.62 90 VAL A CA 1
ATOM 632 C C . VAL A 1 90 ? 21.531 8.062 -25.423 1.00 73.62 90 VAL A C 1
ATOM 634 O O . VAL A 1 90 ? 21.566 7.638 -24.271 1.00 73.62 90 VAL A O 1
ATOM 637 N N . ASP A 1 91 ? 22.213 9.131 -25.819 1.00 77.50 91 ASP A N 1
ATOM 638 C CA . ASP A 1 91 ? 22.798 10.064 -24.867 1.00 77.50 91 ASP A CA 1
ATOM 639 C C . ASP A 1 91 ? 21.660 10.640 -24.001 1.00 77.50 91 ASP A C 1
ATOM 641 O O . ASP A 1 91 ? 20.758 11.288 -24.544 1.00 77.50 91 ASP A O 1
ATOM 645 N N . PRO A 1 92 ? 21.652 10.422 -22.672 1.00 67.06 92 PRO A N 1
ATOM 646 C CA . PRO A 1 92 ? 20.603 10.949 -21.807 1.00 67.06 92 PRO A CA 1
ATOM 647 C C . PRO A 1 92 ? 20.549 12.483 -21.820 1.00 67.06 92 PRO A C 1
ATOM 649 O O 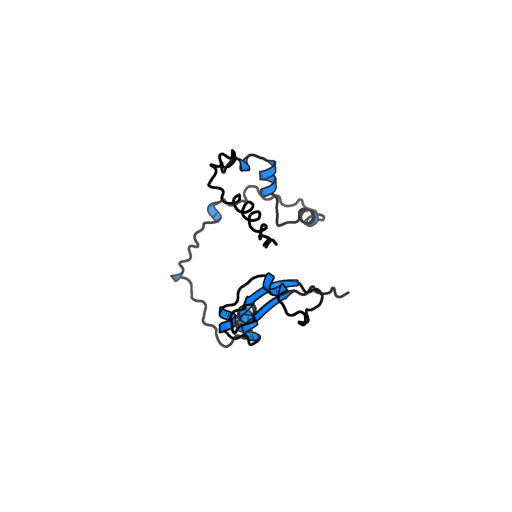. PRO A 1 92 ? 19.506 13.045 -21.497 1.00 67.06 92 PRO A O 1
ATOM 652 N N . ALA A 1 93 ? 21.626 13.166 -22.227 1.00 74.75 93 ALA A N 1
ATOM 653 C CA . ALA A 1 93 ? 21.636 14.613 -22.427 1.00 74.75 93 ALA A CA 1
ATOM 654 C C . ALA A 1 93 ? 20.956 15.054 -23.739 1.00 74.75 93 ALA A C 1
ATOM 656 O O . ALA A 1 93 ? 20.557 16.211 -23.860 1.00 74.75 93 ALA A O 1
ATOM 657 N N . ALA A 1 94 ? 20.799 14.147 -24.710 1.00 81.25 94 ALA A N 1
ATOM 658 C CA . ALA A 1 94 ? 20.091 14.389 -25.968 1.00 81.25 94 ALA A CA 1
ATOM 659 C C . ALA A 1 94 ? 18.584 14.082 -25.881 1.00 81.25 94 ALA A C 1
ATOM 661 O O . ALA A 1 94 ? 17.836 14.360 -26.822 1.00 81.25 94 ALA A O 1
ATOM 662 N N . LEU A 1 95 ? 18.118 13.518 -24.761 1.00 83.31 95 LEU A N 1
ATOM 663 C CA . LEU A 1 95 ? 16.698 13.309 -24.511 1.00 83.31 95 LEU A CA 1
ATOM 664 C C . LEU A 1 95 ? 16.007 14.655 -24.292 1.00 83.31 95 LEU A C 1
ATOM 666 O O . LEU A 1 95 ? 16.331 15.404 -23.371 1.00 83.31 95 LEU A O 1
ATOM 670 N N . ALA A 1 96 ? 15.001 14.945 -25.116 1.00 82.44 96 ALA A N 1
ATOM 671 C CA . ALA A 1 96 ? 14.102 16.051 -24.839 1.00 82.44 96 ALA A CA 1
ATOM 672 C C . ALA A 1 96 ? 13.406 15.796 -23.496 1.00 82.44 96 ALA A C 1
ATOM 674 O O . ALA A 1 96 ? 12.825 14.729 -23.275 1.00 82.44 96 ALA A O 1
ATOM 675 N N . HIS A 1 97 ? 13.449 16.783 -22.601 1.00 79.38 97 HIS A N 1
ATOM 676 C CA . HIS A 1 97 ? 12.661 16.721 -21.380 1.00 79.38 97 HIS A CA 1
ATOM 677 C C . HIS A 1 97 ? 11.185 16.558 -21.732 1.00 79.38 97 HIS A C 1
ATOM 679 O O . HIS A 1 97 ? 10.673 17.212 -22.646 1.00 79.38 97 HIS A O 1
ATOM 685 N N . ALA A 1 98 ? 10.502 15.695 -20.979 1.00 77.56 98 ALA A N 1
ATOM 686 C CA . ALA A 1 98 ? 9.057 15.619 -21.055 1.00 77.56 98 ALA A CA 1
ATOM 687 C C . ALA A 1 98 ? 8.489 17.036 -20.852 1.00 77.56 98 ALA A C 1
ATOM 689 O O . ALA A 1 98 ? 8.907 17.727 -19.914 1.00 77.56 98 ALA A O 1
ATOM 690 N N . PRO A 1 99 ? 7.585 17.496 -21.732 1.00 75.69 99 PRO A N 1
ATOM 691 C CA . PRO A 1 99 ? 7.005 18.820 -21.604 1.00 75.69 99 PRO A CA 1
ATOM 692 C C . PRO A 1 99 ? 6.335 18.962 -20.237 1.00 75.69 99 PRO A C 1
ATOM 694 O O . PRO A 1 99 ? 5.731 18.017 -19.722 1.00 75.69 99 PRO A O 1
ATOM 697 N N . ALA A 1 100 ? 6.464 20.150 -19.643 1.00 76.00 100 ALA A N 1
ATOM 698 C CA . ALA A 1 100 ? 5.819 20.450 -18.374 1.00 76.00 100 ALA A CA 1
ATOM 699 C C . ALA A 1 100 ? 4.309 20.216 -18.495 1.00 76.00 100 ALA A C 1
ATOM 701 O O . ALA A 1 100 ? 3.701 20.557 -19.513 1.00 76.00 100 ALA A O 1
ATOM 702 N N . ALA A 1 101 ? 3.713 19.637 -17.451 1.00 71.94 101 ALA A N 1
ATOM 703 C CA . ALA A 1 101 ? 2.278 19.406 -17.416 1.00 71.94 101 ALA A CA 1
ATOM 704 C C . ALA A 1 101 ? 1.535 20.733 -17.632 1.00 71.94 101 ALA A C 1
ATOM 706 O O . ALA A 1 101 ? 1.723 21.708 -16.905 1.00 71.94 101 ALA A O 1
ATOM 707 N N . ASN A 1 102 ? 0.702 20.766 -18.660 1.00 70.56 102 ASN A N 1
ATOM 708 C CA . ASN A 1 102 ? -0.121 21.901 -19.020 1.00 70.56 102 ASN A CA 1
ATOM 709 C C . ASN A 1 102 ? -1.468 21.800 -18.294 1.00 70.56 102 ASN A C 1
ATOM 711 O O . ASN A 1 102 ? -2.340 21.025 -18.678 1.00 70.56 102 ASN A O 1
ATOM 715 N N . GLY A 1 103 ? -1.626 22.614 -17.247 1.00 75.31 103 GLY A N 1
ATOM 716 C CA . GLY A 1 103 ? -2.858 22.715 -16.463 1.00 75.31 103 GLY A CA 1
ATOM 717 C C . GLY A 1 103 ? -3.057 21.587 -15.447 1.00 75.31 103 GLY A C 1
ATOM 718 O O . GLY A 1 103 ? -2.233 20.687 -15.287 1.00 75.31 103 GLY A O 1
ATOM 719 N N . GLU A 1 104 ? -4.175 21.650 -14.726 1.00 79.12 104 GLU A N 1
ATOM 720 C CA . GLU A 1 104 ? -4.579 20.583 -13.815 1.00 79.12 104 GLU A CA 1
ATOM 721 C C . GLU A 1 104 ? -5.057 19.379 -14.634 1.00 79.12 104 GLU A C 1
ATOM 723 O O . GLU A 1 104 ? -5.984 19.482 -15.437 1.00 79.12 104 GLU A O 1
ATOM 728 N N . CYS A 1 105 ? -4.435 18.216 -14.425 1.00 77.19 105 CYS A N 1
ATOM 729 C CA . CYS A 1 105 ? -4.861 16.952 -15.023 1.00 77.19 105 CYS A CA 1
ATOM 730 C C . CYS A 1 105 ? -5.417 16.020 -13.934 1.00 77.19 105 CYS A C 1
ATOM 732 O O . CYS A 1 105 ? -4.678 15.180 -13.416 1.00 77.19 105 CYS A O 1
ATOM 734 N N . PRO A 1 106 ? -6.722 16.083 -13.608 1.00 80.25 106 PRO A N 1
ATOM 735 C CA . PRO A 1 106 ? -7.321 15.266 -12.551 1.00 80.25 106 PRO A CA 1
ATOM 736 C C . PRO A 1 106 ? -7.107 13.764 -12.751 1.00 80.25 106 PRO A C 1
ATOM 738 O O . PRO A 1 106 ? -6.939 13.019 -11.790 1.00 80.25 106 PRO A O 1
ATOM 741 N N . ARG A 1 107 ? -7.073 13.308 -14.010 1.00 73.25 107 ARG A N 1
ATOM 742 C CA . ARG A 1 107 ? -6.823 11.904 -14.356 1.00 73.25 107 ARG A CA 1
ATOM 743 C C . ARG A 1 107 ? -5.371 11.493 -14.099 1.00 73.25 107 ARG A C 1
ATOM 745 O O . ARG A 1 107 ? -5.142 10.373 -13.657 1.00 73.25 107 ARG A O 1
ATOM 752 N N . CYS A 1 108 ? -4.416 12.394 -14.319 1.00 75.62 108 CYS A N 1
ATOM 753 C CA . CYS A 1 108 ? -3.003 12.185 -14.016 1.00 75.62 108 CYS A CA 1
ATOM 754 C C . CYS A 1 108 ? -2.780 12.167 -12.500 1.00 75.62 108 CYS A C 1
ATOM 756 O O . CYS A 1 108 ? -2.118 11.268 -11.988 1.00 75.62 108 CYS A O 1
ATOM 758 N N . THR A 1 109 ? -3.415 13.085 -11.765 1.00 72.50 109 THR A N 1
ATOM 759 C CA . THR A 1 109 ? -3.383 13.106 -10.298 1.00 72.50 109 THR A CA 1
ATOM 760 C C . THR A 1 109 ? -4.003 11.836 -9.725 1.00 72.50 109 THR A C 1
ATOM 762 O O . THR A 1 109 ? -3.423 11.208 -8.840 1.00 72.50 109 THR A O 1
ATOM 765 N N . ALA A 1 110 ? -5.152 11.413 -10.263 1.00 68.62 110 ALA A N 1
ATOM 766 C CA . ALA A 1 110 ? -5.835 10.192 -9.859 1.00 68.62 110 ALA A CA 1
ATOM 767 C C . ALA A 1 110 ? -5.000 8.938 -10.145 1.00 68.62 110 ALA A C 1
ATOM 769 O O . ALA A 1 110 ? -4.937 8.069 -9.278 1.00 68.62 110 ALA A O 1
ATOM 770 N N . ALA A 1 111 ? -4.345 8.864 -11.310 1.00 66.31 111 ALA A N 1
ATOM 771 C CA . ALA A 1 111 ? -3.453 7.767 -11.677 1.00 66.31 111 ALA A CA 1
ATOM 772 C C . ALA A 1 111 ? -2.218 7.708 -10.764 1.00 66.31 111 ALA A C 1
ATOM 774 O O . ALA A 1 111 ? -1.923 6.651 -10.215 1.00 66.31 111 ALA A O 1
ATOM 775 N N . ALA A 1 112 ? -1.558 8.843 -10.519 1.00 63.78 112 ALA A N 1
ATOM 776 C CA . ALA A 1 112 ? -0.385 8.920 -9.649 1.00 63.78 112 ALA A CA 1
ATOM 777 C C . ALA A 1 112 ? -0.704 8.515 -8.199 1.00 63.78 112 ALA A C 1
ATOM 779 O O . ALA A 1 112 ? 0.048 7.769 -7.579 1.00 63.78 112 ALA A O 1
ATOM 780 N N . SER A 1 113 ? -1.857 8.937 -7.671 1.00 61.53 113 SER A N 1
ATOM 781 C CA . SER A 1 113 ? -2.261 8.605 -6.297 1.00 61.53 113 SER A CA 1
ATOM 782 C C . SER A 1 113 ? -3.046 7.289 -6.164 1.00 61.53 113 SER A C 1
ATOM 784 O O . SER A 1 113 ? -3.496 6.949 -5.073 1.00 61.53 113 SER A O 1
ATOM 786 N N . ALA A 1 114 ? -3.217 6.526 -7.251 1.00 61.25 114 ALA A N 1
ATOM 787 C CA . ALA A 1 114 ? -3.847 5.201 -7.229 1.00 61.25 114 ALA A CA 1
ATOM 788 C C . ALA A 1 114 ? -2.846 4.034 -7.207 1.00 61.25 114 ALA A C 1
ATOM 790 O O . ALA A 1 114 ? -3.277 2.890 -7.089 1.00 61.25 114 ALA A O 1
ATOM 791 N N . LEU A 1 115 ? -1.539 4.294 -7.327 1.00 67.88 115 LEU A N 1
ATOM 792 C CA . LEU A 1 115 ? -0.552 3.229 -7.537 1.00 67.88 115 LEU A CA 1
ATOM 793 C C . LEU A 1 115 ? 0.021 2.626 -6.252 1.00 67.88 115 LEU A C 1
ATOM 795 O O . LEU A 1 115 ? 0.519 1.509 -6.299 1.00 67.88 115 LEU A O 1
ATOM 799 N N . THR A 1 116 ? -0.032 3.325 -5.116 1.00 83.62 116 THR A N 1
ATOM 800 C CA . THR A 1 116 ? 0.591 2.843 -3.873 1.00 83.62 116 THR A CA 1
ATOM 801 C C . THR A 1 116 ? -0.397 2.829 -2.712 1.00 83.62 116 THR A C 1
ATOM 803 O O . THR A 1 116 ? -1.262 3.701 -2.593 1.00 83.62 116 THR A O 1
ATOM 806 N N . LEU A 1 117 ? -0.246 1.854 -1.807 1.00 84.31 117 LEU A N 1
ATOM 807 C CA . LEU A 1 117 ? -1.030 1.797 -0.566 1.00 84.31 117 LEU A CA 1
ATOM 808 C C . LEU A 1 117 ? -0.812 3.045 0.299 1.00 84.31 117 LEU A C 1
ATOM 810 O O . LEU A 1 117 ? -1.733 3.484 0.981 1.00 84.31 117 LEU A O 1
ATOM 814 N N . ALA A 1 118 ? 0.381 3.638 0.222 1.00 80.06 118 ALA A N 1
ATOM 815 C CA . ALA A 1 118 ? 0.713 4.917 0.839 1.00 80.06 118 ALA A CA 1
ATOM 816 C C . ALA A 1 118 ? -0.195 6.051 0.332 1.00 80.06 118 ALA A C 1
ATOM 818 O O . ALA A 1 118 ? -0.887 6.684 1.125 1.00 80.06 118 ALA A O 1
ATOM 819 N N . ALA A 1 119 ? -0.285 6.239 -0.988 1.00 81.62 119 ALA A N 1
ATOM 820 C CA . ALA A 1 119 ? -1.141 7.267 -1.577 1.00 81.62 119 ALA A CA 1
ATOM 821 C C . ALA A 1 119 ? -2.637 7.014 -1.309 1.00 81.62 119 ALA A C 1
ATOM 823 O O . ALA A 1 119 ? -3.414 7.951 -1.104 1.00 81.62 119 ALA A O 1
ATOM 824 N N . PHE A 1 120 ? -3.058 5.744 -1.256 1.00 84.19 120 PHE A N 1
ATOM 825 C CA . PHE A 1 120 ? -4.415 5.395 -0.835 1.00 84.19 120 PHE A CA 1
ATOM 826 C C . PHE A 1 120 ? -4.678 5.765 0.633 1.00 84.19 120 PHE A C 1
ATOM 828 O O . PHE A 1 120 ? -5.745 6.292 0.949 1.00 84.19 120 PHE A O 1
ATOM 835 N N . ALA A 1 121 ? -3.714 5.533 1.525 1.00 83.44 121 ALA A N 1
ATOM 836 C CA . ALA A 1 121 ? -3.837 5.871 2.938 1.00 83.44 121 ALA A CA 1
ATOM 837 C C . ALA A 1 121 ? -3.957 7.383 3.170 1.00 83.44 121 ALA A C 1
ATOM 839 O O . ALA A 1 121 ? -4.823 7.810 3.934 1.00 83.44 121 ALA A O 1
ATOM 840 N N . GLU A 1 122 ? -3.154 8.196 2.477 1.00 81.62 122 GLU A N 1
ATOM 841 C CA . GLU A 1 122 ? -3.235 9.664 2.558 1.00 81.62 122 GLU A CA 1
ATOM 842 C C . GLU A 1 122 ? -4.629 10.171 2.166 1.00 81.62 122 GLU A C 1
ATOM 844 O O . GLU A 1 122 ? -5.227 10.984 2.873 1.00 81.62 122 GLU A O 1
ATOM 849 N N . ARG A 1 123 ? -5.215 9.621 1.091 1.00 81.62 123 ARG A N 1
ATOM 850 C CA . ARG A 1 123 ? -6.594 9.945 0.675 1.00 81.62 123 ARG A CA 1
ATOM 851 C C . ARG A 1 123 ? -7.635 9.575 1.732 1.00 81.62 123 ARG A C 1
ATOM 853 O O . ARG A 1 123 ? -8.648 10.259 1.861 1.00 81.62 123 ARG A O 1
ATOM 860 N N . GLN A 1 124 ? -7.383 8.519 2.501 1.00 83.25 124 GLN A N 1
ATOM 861 C CA . GLN A 1 124 ? -8.241 8.080 3.602 1.00 83.25 124 GLN A CA 1
ATOM 862 C C . GLN A 1 124 ? -7.969 8.838 4.912 1.00 83.25 124 GLN A C 1
ATOM 864 O O . GLN A 1 124 ? -8.437 8.419 5.969 1.00 83.25 124 GLN A O 1
ATOM 869 N N . ARG A 1 125 ? -7.281 9.989 4.837 1.00 82.56 125 ARG A N 1
ATOM 870 C CA . ARG A 1 125 ? -6.937 10.879 5.959 1.00 82.56 125 ARG A CA 1
ATOM 871 C C . ARG A 1 125 ? -5.895 10.311 6.925 1.00 82.56 125 ARG A C 1
ATOM 873 O O . ARG A 1 125 ? -5.793 10.795 8.052 1.00 82.56 125 ARG A O 1
ATOM 880 N N . ALA A 1 126 ? -5.096 9.328 6.506 1.00 86.81 126 ALA A N 1
ATOM 881 C CA . ALA A 1 126 ? -3.881 9.007 7.246 1.00 86.81 126 ALA A CA 1
ATOM 882 C C . ALA A 1 126 ? -2.912 10.198 7.179 1.00 86.81 126 ALA A C 1
ATOM 884 O O . ALA A 1 126 ? -2.783 10.844 6.138 1.00 86.81 126 ALA A O 1
ATOM 885 N N . SER A 1 127 ? -2.226 10.498 8.282 1.00 88.38 127 SER A N 1
ATOM 886 C CA . SER A 1 127 ? -1.226 11.566 8.281 1.00 88.38 127 SER A CA 1
ATOM 887 C C . SER A 1 127 ? -0.025 11.172 7.415 1.00 88.38 127 SER A C 1
ATOM 889 O O . SER A 1 127 ? 0.382 10.008 7.397 1.00 88.38 127 SER A O 1
ATOM 891 N N . ALA A 1 128 ? 0.589 12.151 6.746 1.00 87.75 128 ALA A N 1
ATOM 892 C CA . ALA A 1 128 ? 1.797 11.925 5.948 1.00 87.75 128 ALA A CA 1
ATOM 893 C C . ALA A 1 128 ? 2.927 11.277 6.777 1.00 87.75 128 ALA A C 1
ATOM 895 O O . ALA A 1 128 ? 3.655 10.421 6.283 1.00 87.75 128 ALA A O 1
ATOM 896 N N . ALA A 1 129 ? 3.022 11.615 8.070 1.00 90.00 129 ALA A N 1
ATOM 897 C CA . ALA A 1 129 ? 3.976 11.004 8.995 1.00 90.00 129 ALA A CA 1
ATOM 898 C C . ALA A 1 129 ? 3.728 9.497 9.190 1.00 90.00 129 ALA A C 1
ATOM 900 O O . ALA A 1 129 ? 4.679 8.718 9.177 1.00 90.00 129 ALA A O 1
ATOM 901 N N . CYS A 1 130 ? 2.467 9.067 9.315 1.00 91.06 130 CYS A N 1
ATOM 902 C CA . CYS A 1 130 ? 2.133 7.644 9.414 1.00 91.06 130 CYS A CA 1
ATOM 903 C C . CYS A 1 130 ? 2.374 6.899 8.097 1.00 91.06 130 CYS A C 1
ATOM 905 O O . CYS A 1 130 ? 2.755 5.729 8.103 1.00 91.06 130 CYS A O 1
ATOM 907 N N . VAL A 1 131 ? 2.174 7.576 6.968 1.00 91.44 131 VAL A N 1
ATOM 908 C CA . VAL A 1 131 ? 2.407 7.002 5.641 1.00 91.44 131 VAL A CA 1
ATOM 909 C C . VAL A 1 131 ? 3.902 6.841 5.349 1.00 91.44 131 VAL A C 1
ATOM 911 O O . VAL A 1 131 ? 4.298 5.832 4.770 1.00 91.44 131 VAL A O 1
ATOM 914 N N . ALA A 1 132 ? 4.749 7.753 5.832 1.00 90.31 132 ALA A N 1
ATOM 915 C CA . ALA A 1 132 ? 6.203 7.680 5.670 1.00 90.31 132 ALA A CA 1
ATOM 916 C C . ALA A 1 132 ? 6.847 6.452 6.346 1.00 90.31 132 ALA A C 1
ATOM 918 O O . ALA A 1 132 ? 7.896 5.985 5.911 1.00 90.31 132 ALA A O 1
ATOM 919 N N . VAL A 1 133 ? 6.221 5.915 7.397 1.00 93.44 133 VAL A N 1
ATOM 920 C CA . VAL A 1 133 ? 6.706 4.740 8.149 1.00 93.44 133 VAL A CA 1
ATOM 921 C C . VAL A 1 133 ? 5.966 3.447 7.789 1.00 93.44 133 VAL A C 1
ATOM 923 O O . VAL A 1 133 ? 6.089 2.436 8.485 1.00 93.44 133 VAL A O 1
ATOM 926 N N . LEU A 1 134 ? 5.162 3.468 6.726 1.00 92.69 134 LEU A N 1
ATOM 927 C CA . LEU A 1 134 ? 4.360 2.332 6.297 1.00 92.69 134 LEU A CA 1
ATOM 928 C C . LEU A 1 134 ? 5.260 1.193 5.787 1.00 92.69 134 LEU A C 1
ATOM 930 O O . LEU A 1 134 ? 6.123 1.396 4.934 1.00 92.69 134 LEU A O 1
ATOM 934 N N . ARG A 1 135 ? 5.044 -0.031 6.278 1.00 93.81 135 ARG A N 1
ATOM 935 C CA . ARG A 1 135 ? 5.801 -1.218 5.852 1.00 93.81 135 ARG A CA 1
ATOM 936 C C . ARG A 1 135 ? 4.915 -2.181 5.081 1.00 93.81 135 ARG A C 1
ATOM 938 O O . ARG A 1 135 ? 3.867 -2.580 5.580 1.00 93.81 135 ARG A O 1
ATOM 945 N N . TYR A 1 136 ? 5.367 -2.602 3.904 1.00 93.75 136 TYR A N 1
ATOM 946 C CA . TYR A 1 136 ? 4.673 -3.589 3.077 1.00 93.75 136 TYR A CA 1
ATOM 947 C C . TYR A 1 136 ? 4.918 -5.004 3.601 1.00 93.75 136 TYR A C 1
ATOM 949 O O . TYR A 1 136 ? 6.064 -5.424 3.758 1.00 93.75 136 TYR A O 1
ATOM 957 N N . ALA A 1 137 ? 3.834 -5.723 3.884 1.00 93.25 137 ALA A N 1
ATOM 958 C CA . ALA A 1 137 ? 3.837 -7.143 4.223 1.00 93.25 137 ALA A CA 1
ATOM 959 C C . ALA A 1 137 ? 2.401 -7.679 4.188 1.00 93.25 137 ALA A C 1
ATOM 961 O O . ALA A 1 137 ? 1.485 -7.059 4.727 1.00 93.25 137 ALA A O 1
ATOM 962 N N . THR A 1 138 ? 2.209 -8.872 3.626 1.00 91.31 138 THR A N 1
ATOM 963 C CA . THR A 1 138 ? 0.894 -9.533 3.559 1.00 91.31 138 THR A CA 1
ATOM 964 C C . THR A 1 138 ? 0.296 -9.807 4.940 1.00 91.31 138 THR A C 1
ATOM 966 O O . THR A 1 138 ? -0.916 -9.683 5.101 1.00 91.31 138 THR A O 1
ATOM 969 N N . GLY A 1 139 ? 1.131 -10.075 5.952 1.00 93.88 139 GLY A N 1
ATOM 970 C CA . GLY A 1 139 ? 0.699 -10.298 7.338 1.00 93.88 139 GLY A CA 1
ATOM 971 C C . GLY A 1 139 ? -0.056 -9.117 7.964 1.00 93.88 139 GLY A C 1
ATOM 972 O O . GLY A 1 139 ? -0.812 -9.301 8.912 1.00 93.88 139 GLY A O 1
ATOM 973 N N . TRP A 1 140 ? 0.056 -7.903 7.413 1.00 95.38 140 TRP A N 1
ATOM 974 C CA . TRP A 1 140 ? -0.775 -6.778 7.857 1.00 95.38 140 TRP A CA 1
ATOM 975 C C . TRP A 1 140 ? -2.263 -6.964 7.549 1.00 95.38 140 TRP A C 1
ATOM 977 O O . TRP A 1 140 ? -3.094 -6.419 8.273 1.00 95.38 140 TRP A O 1
ATOM 987 N N . ALA A 1 141 ? -2.619 -7.746 6.524 1.00 93.12 141 ALA A N 1
ATOM 988 C CA . ALA A 1 141 ? -4.017 -8.043 6.212 1.00 93.12 141 ALA A CA 1
ATOM 989 C C . ALA A 1 141 ? -4.681 -8.928 7.277 1.00 93.12 141 ALA A C 1
ATOM 991 O O . ALA A 1 141 ? -5.868 -8.777 7.547 1.00 93.12 141 ALA A O 1
ATOM 992 N N . GLU A 1 142 ? -3.916 -9.816 7.915 1.00 91.31 142 GLU A N 1
ATOM 993 C CA . GLU A 1 142 ? -4.402 -10.689 8.995 1.00 91.31 142 GLU A CA 1
ATOM 994 C C . GLU A 1 142 ? -4.700 -9.905 10.279 1.00 91.31 142 GLU A C 1
ATOM 996 O O . GLU A 1 142 ? -5.428 -10.367 11.152 1.00 91.31 142 GLU A O 1
ATOM 1001 N N . ARG A 1 143 ? -4.156 -8.690 10.378 1.00 92.94 143 ARG A N 1
ATOM 1002 C CA . ARG A 1 143 ? -4.299 -7.790 11.524 1.00 92.94 143 ARG A CA 1
ATOM 1003 C C . ARG A 1 143 ? -5.385 -6.736 11.325 1.00 92.94 143 ARG A C 1
ATOM 1005 O O . ARG A 1 143 ? -5.438 -5.764 12.079 1.00 92.94 143 ARG A O 1
ATOM 1012 N N . LEU A 1 144 ? -6.219 -6.886 10.296 1.00 90.12 144 LEU A N 1
ATOM 1013 C CA . LEU A 1 144 ? -7.390 -6.037 10.119 1.00 90.12 144 LEU A CA 1
ATOM 1014 C C . LEU A 1 144 ? -8.401 -6.278 11.255 1.00 90.12 144 LEU A C 1
ATOM 1016 O O . LEU A 1 144 ? -8.551 -7.415 11.707 1.00 90.12 144 LEU A O 1
ATOM 1020 N N . PRO A 1 145 ? -9.123 -5.238 11.713 1.00 89.12 145 PRO A N 1
ATOM 1021 C CA . PRO A 1 145 ? -10.159 -5.409 12.723 1.00 89.12 145 PRO A CA 1
ATOM 1022 C C . PRO A 1 145 ? -11.225 -6.403 12.258 1.00 89.12 145 PRO A C 1
ATOM 1024 O O . PRO A 1 145 ? -11.732 -6.294 11.143 1.00 89.12 145 PRO A O 1
ATOM 1027 N N . ALA A 1 146 ? -11.631 -7.320 13.138 1.00 86.75 146 ALA A N 1
ATOM 1028 C CA . ALA A 1 146 ? -12.664 -8.314 12.831 1.00 86.75 146 ALA A CA 1
ATOM 1029 C C . ALA A 1 146 ? -14.031 -7.688 12.484 1.00 86.75 146 ALA A C 1
ATO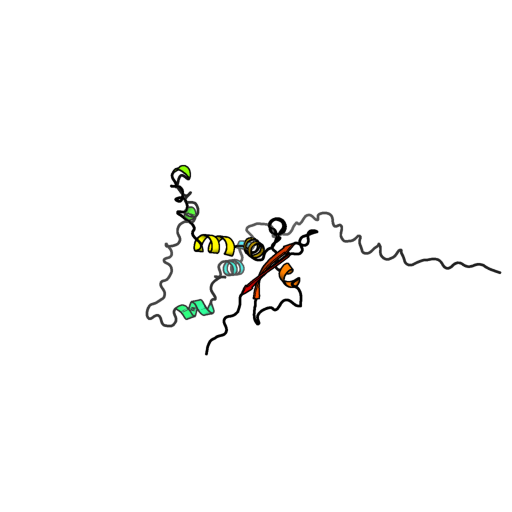M 1031 O O . ALA A 1 146 ? -14.872 -8.327 11.858 1.00 86.75 146 ALA A O 1
ATOM 1032 N N . THR A 1 147 ? -14.255 -6.435 12.884 1.00 89.06 147 THR A N 1
ATOM 1033 C CA . THR A 1 147 ? -15.468 -5.664 12.592 1.00 89.06 147 THR A CA 1
ATOM 1034 C C . THR A 1 147 ? -15.448 -4.987 11.221 1.00 89.06 147 THR A C 1
ATOM 1036 O O . THR A 1 147 ? -16.474 -4.448 10.810 1.00 89.06 147 THR A O 1
ATOM 1039 N N . LEU A 1 148 ? -14.316 -4.988 10.505 1.00 87.38 148 LEU A N 1
ATOM 1040 C CA . LEU A 1 148 ? -14.207 -4.369 9.188 1.00 87.38 148 LEU A CA 1
ATOM 1041 C C . LEU A 1 148 ? -15.010 -5.192 8.162 1.00 87.38 148 LEU A C 1
ATOM 1043 O O . LEU A 1 148 ? -14.656 -6.345 7.905 1.00 87.38 148 LEU A O 1
ATOM 1047 N N . PRO A 1 149 ? -16.064 -4.633 7.536 1.00 86.38 149 PRO A N 1
ATOM 1048 C CA . PRO A 1 149 ? -16.831 -5.360 6.535 1.00 86.38 149 PRO A CA 1
ATOM 1049 C C . PRO A 1 149 ? -15.973 -5.593 5.288 1.00 86.38 149 PRO A C 1
ATOM 1051 O O . PRO A 1 149 ? -15.663 -4.667 4.537 1.00 86.38 149 PRO A O 1
ATOM 1054 N N . LEU A 1 150 ? -15.599 -6.850 5.057 1.00 86.06 150 LEU A N 1
ATOM 1055 C CA . LEU A 1 150 ? -14.910 -7.266 3.842 1.00 86.06 150 LEU A CA 1
ATOM 1056 C C . LEU A 1 150 ? -15.937 -7.737 2.808 1.00 86.06 150 LEU A C 1
ATOM 1058 O O . LEU A 1 150 ? -16.819 -8.532 3.144 1.00 86.06 150 LEU A O 1
ATOM 1062 N N . PRO A 1 151 ? -15.840 -7.304 1.541 1.00 83.50 151 PRO A N 1
ATOM 1063 C CA . PRO A 1 151 ? -16.774 -7.788 0.540 1.00 83.50 151 PRO A CA 1
ATOM 1064 C C . PRO A 1 151 ? -16.570 -9.291 0.286 1.00 83.50 151 PRO A C 1
ATOM 1066 O O . PRO A 1 151 ? -15.446 -9.804 0.284 1.00 83.50 151 PRO A O 1
ATOM 1069 N N . THR A 1 152 ? -17.665 -10.013 0.062 1.00 83.56 152 THR A N 1
ATOM 1070 C CA . THR A 1 152 ? -17.655 -11.475 -0.073 1.00 83.56 152 THR A CA 1
ATOM 1071 C C . THR A 1 152 ? -16.814 -11.934 -1.261 1.00 83.56 152 THR A C 1
ATOM 1073 O O . THR A 1 152 ? -17.002 -11.466 -2.381 1.00 83.56 152 THR A O 1
ATOM 1076 N N . GLY A 1 153 ? -15.918 -12.898 -1.044 1.00 84.75 153 GLY A N 1
ATOM 1077 C CA . GLY A 1 153 ? -15.060 -13.422 -2.112 1.00 84.75 153 GLY A CA 1
ATOM 1078 C C . GLY A 1 153 ? -13.868 -12.528 -2.467 1.00 84.75 153 GLY A C 1
ATOM 1079 O O . GLY A 1 153 ? -13.140 -12.855 -3.408 1.00 84.75 153 GLY A O 1
ATOM 1080 N N . ALA A 1 154 ? -13.627 -11.456 -1.705 1.00 87.75 154 ALA A N 1
ATOM 1081 C CA . ALA A 1 154 ? -12.409 -10.665 -1.799 1.00 87.75 154 ALA A CA 1
ATOM 1082 C C . ALA A 1 154 ? -11.151 -11.529 -1.596 1.00 87.75 154 ALA A C 1
ATOM 1084 O O . ALA A 1 154 ? -11.156 -12.551 -0.898 1.00 87.75 154 ALA A O 1
ATOM 1085 N N . ARG A 1 155 ? -10.054 -11.114 -2.225 1.00 88.56 155 ARG A N 1
ATOM 1086 C CA . ARG A 1 155 ? -8.707 -11.651 -2.004 1.00 88.56 155 ARG A CA 1
ATOM 1087 C C . ARG A 1 155 ? -7.749 -10.488 -1.784 1.00 88.56 155 ARG A C 1
ATOM 1089 O O . ARG A 1 155 ? -7.846 -9.491 -2.499 1.00 88.56 155 ARG A O 1
ATOM 1096 N N . VAL A 1 156 ? -6.842 -10.630 -0.822 1.00 91.00 156 VAL A N 1
ATOM 1097 C CA . VAL A 1 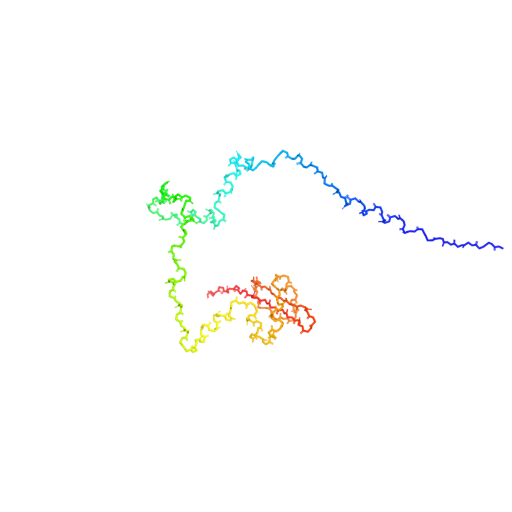156 ? -5.763 -9.662 -0.585 1.00 91.00 156 VAL A CA 1
ATOM 1098 C C . VAL A 1 156 ? -4.830 -9.667 -1.793 1.00 91.00 156 VAL A C 1
ATOM 1100 O O . VAL A 1 156 ? -4.405 -10.729 -2.243 1.00 91.00 156 VAL A O 1
ATOM 1103 N N . VAL A 1 157 ? -4.567 -8.484 -2.340 1.00 91.06 157 VAL A N 1
ATOM 1104 C CA . VAL A 1 157 ? -3.586 -8.249 -3.410 1.00 91.06 157 VAL A CA 1
ATOM 1105 C C . VAL A 1 157 ? -2.296 -7.740 -2.790 1.00 91.06 157 VAL A C 1
ATOM 1107 O O . VAL A 1 157 ? -1.232 -8.288 -3.045 1.00 91.06 157 VAL A O 1
ATOM 1110 N N . GLU A 1 158 ? -2.415 -6.741 -1.919 1.00 91.75 158 GLU A N 1
ATOM 1111 C CA . GLU A 1 158 ? -1.303 -6.137 -1.194 1.00 91.75 158 GLU A CA 1
ATOM 1112 C C . GLU A 1 158 ? -1.766 -5.709 0.194 1.00 91.75 158 GLU A C 1
ATOM 1114 O O . GLU A 1 158 ? -2.951 -5.429 0.408 1.00 91.75 158 GLU A O 1
ATOM 1119 N N . ALA A 1 159 ? -0.826 -5.630 1.131 1.00 94.31 159 ALA A N 1
ATOM 1120 C CA . ALA A 1 159 ? -1.074 -5.069 2.445 1.00 94.31 159 ALA A CA 1
ATOM 1121 C C . ALA A 1 159 ? 0.158 -4.347 2.982 1.00 94.31 159 ALA A C 1
ATOM 1123 O O . ALA A 1 159 ? 1.304 -4.713 2.702 1.00 94.31 159 ALA A O 1
ATOM 1124 N N . ALA A 1 160 ? -0.104 -3.309 3.763 1.00 94.75 160 ALA A N 1
ATOM 1125 C CA . ALA A 1 160 ? 0.908 -2.524 4.430 1.00 94.75 160 ALA A CA 1
ATOM 1126 C C . ALA A 1 160 ? 0.354 -1.943 5.733 1.00 94.75 160 ALA A C 1
ATOM 1128 O O . ALA A 1 160 ? -0.854 -1.745 5.890 1.00 94.75 160 ALA A O 1
ATOM 1129 N N . GLY A 1 161 ? 1.242 -1.671 6.679 1.00 94.50 161 GLY A N 1
ATOM 1130 C CA . GLY A 1 161 ? 0.849 -1.144 7.974 1.00 94.50 161 GLY A CA 1
ATOM 1131 C C . GLY A 1 161 ? 2.017 -0.626 8.793 1.00 94.50 161 GLY A C 1
ATOM 1132 O O . GLY A 1 161 ? 3.184 -0.772 8.422 1.00 94.50 161 GLY A O 1
ATOM 1133 N N . THR A 1 162 ? 1.673 0.013 9.903 1.00 94.75 162 THR A N 1
ATOM 1134 C CA . THR A 1 162 ? 2.609 0.475 10.926 1.00 94.75 162 THR A CA 1
ATOM 1135 C C . THR A 1 162 ? 1.943 0.428 12.300 1.00 94.75 162 THR A C 1
ATOM 1137 O O . THR A 1 162 ? 0.724 0.572 12.400 1.00 94.75 162 THR A O 1
ATOM 1140 N N . ASP A 1 163 ? 2.757 0.190 13.326 1.00 94.25 163 ASP A N 1
ATOM 1141 C CA . ASP A 1 163 ? 2.380 0.170 14.749 1.00 94.25 163 ASP A CA 1
ATOM 1142 C C . ASP A 1 163 ? 3.224 1.136 15.574 1.00 94.25 163 ASP A C 1
ATOM 1144 O O . ASP A 1 163 ? 3.342 0.992 16.793 1.00 94.25 163 ASP A O 1
ATOM 1148 N N . VAL A 1 164 ? 3.910 2.075 14.920 1.00 94.06 164 VAL A N 1
ATOM 1149 C CA . VAL A 1 164 ? 4.719 3.021 15.681 1.00 94.06 164 VAL A CA 1
ATOM 1150 C C . VAL A 1 164 ? 3.803 3.835 16.604 1.00 94.06 164 VAL A C 1
ATOM 1152 O O . VAL A 1 164 ? 2.662 4.127 16.233 1.00 94.06 164 VAL A O 1
ATOM 1155 N N . PRO A 1 165 ? 4.264 4.214 17.807 1.00 91.94 165 PRO A N 1
ATOM 1156 C CA . PRO A 1 165 ? 3.465 5.024 18.716 1.00 91.94 165 PRO A CA 1
ATOM 1157 C C . PRO A 1 165 ? 2.903 6.266 18.010 1.00 91.94 165 PRO A C 1
ATOM 1159 O O . PRO A 1 165 ? 3.649 7.028 17.399 1.00 91.94 165 PRO A O 1
ATOM 1162 N N . GLY A 1 166 ? 1.582 6.450 18.073 1.00 89.56 166 GLY A N 1
ATOM 1163 C CA . GLY A 1 166 ? 0.881 7.541 17.384 1.00 89.56 166 GLY A CA 1
ATOM 1164 C C . GLY A 1 166 ? 0.417 7.234 15.952 1.00 89.56 166 GLY A C 1
ATOM 1165 O O . GLY A 1 166 ? -0.274 8.064 15.367 1.00 89.56 166 GLY A O 1
ATOM 1166 N N . CYS A 1 167 ? 0.727 6.053 15.407 1.00 91.44 167 CYS A N 1
ATOM 1167 C CA . CYS A 1 167 ? 0.272 5.591 14.096 1.00 91.44 167 CYS A CA 1
ATOM 1168 C C . CYS A 1 167 ? -0.093 4.099 14.137 1.00 91.44 167 CYS A C 1
ATOM 1170 O O . CYS A 1 167 ? 0.759 3.244 13.910 1.00 91.44 167 CYS A O 1
ATOM 1172 N N . ASP A 1 168 ? -1.373 3.794 14.361 1.00 92.06 168 ASP A N 1
ATOM 1173 C CA . ASP A 1 168 ? -1.935 2.464 14.095 1.00 92.06 168 ASP A CA 1
ATOM 1174 C C . ASP A 1 168 ? -2.692 2.514 12.768 1.00 92.06 168 ASP A C 1
ATOM 1176 O O . ASP A 1 168 ? -3.834 2.972 12.686 1.00 92.06 168 ASP A O 1
ATOM 1180 N N . LEU A 1 169 ? -2.001 2.126 11.698 1.00 92.00 169 LEU A N 1
ATOM 1181 C CA . LEU A 1 169 ? -2.534 2.178 10.343 1.00 92.00 169 LEU A CA 1
ATOM 1182 C C . LEU A 1 169 ? -2.452 0.796 9.701 1.00 92.00 169 LEU A C 1
ATOM 1184 O O . LEU A 1 169 ? -1.415 0.123 9.732 1.00 92.00 169 LEU A O 1
ATOM 1188 N N . ARG A 1 170 ? -3.562 0.394 9.081 1.00 92.94 170 ARG A N 1
ATOM 1189 C CA . ARG A 1 170 ? -3.690 -0.822 8.276 1.00 92.94 170 ARG A CA 1
ATOM 1190 C C . ARG A 1 170 ? -4.262 -0.460 6.923 1.00 92.94 170 ARG A C 1
ATOM 1192 O O . ARG A 1 170 ? -5.292 0.205 6.841 1.00 92.94 170 ARG A O 1
ATOM 1199 N N . VAL A 1 171 ? -3.619 -0.934 5.867 1.00 92.06 171 VAL A N 1
ATOM 1200 C CA . VAL A 1 171 ? -4.070 -0.719 4.496 1.00 92.06 171 VAL A CA 1
ATOM 1201 C C . VAL A 1 171 ? -3.969 -2.040 3.753 1.00 92.06 171 VAL A C 1
ATOM 1203 O O . VAL A 1 171 ? -2.931 -2.697 3.787 1.00 92.06 171 VAL A O 1
ATOM 1206 N N . SER A 1 172 ? -5.047 -2.439 3.081 1.00 91.56 172 SER A N 1
ATOM 1207 C CA . SER A 1 172 ? -5.051 -3.621 2.221 1.00 91.56 172 SER A CA 1
ATOM 1208 C C . SER A 1 172 ? -5.769 -3.323 0.910 1.00 91.56 172 SER A C 1
ATOM 1210 O O . SER A 1 172 ? -6.856 -2.744 0.896 1.00 91.56 172 SER A O 1
ATOM 1212 N N . ALA A 1 173 ? -5.149 -3.711 -0.201 1.00 89.56 173 ALA A N 1
ATOM 1213 C CA . ALA A 1 173 ? -5.785 -3.710 -1.507 1.00 89.56 173 ALA A CA 1
ATOM 1214 C C . ALA A 1 173 ? -6.480 -5.056 -1.710 1.00 89.56 173 ALA A C 1
ATOM 1216 O O . ALA A 1 173 ? -5.862 -6.115 -1.583 1.00 89.56 173 ALA A O 1
ATOM 1217 N N . LEU A 1 174 ? -7.771 -5.019 -2.037 1.00 88.88 174 LEU A N 1
ATOM 1218 C CA . LEU A 1 174 ? -8.599 -6.208 -2.211 1.00 88.88 174 LEU A CA 1
ATOM 1219 C C . LEU A 1 174 ? -9.071 -6.315 -3.658 1.00 88.88 174 LEU A C 1
ATOM 1221 O O . LEU A 1 174 ? -9.610 -5.364 -4.221 1.00 88.88 174 LEU A O 1
ATOM 1225 N N . ARG A 1 175 ? -8.946 -7.507 -4.242 1.00 89.12 175 ARG A N 1
ATOM 1226 C CA . ARG A 1 175 ? -9.534 -7.827 -5.544 1.00 89.12 175 ARG A CA 1
ATOM 1227 C C . ARG A 1 175 ? -10.824 -8.607 -5.349 1.00 89.12 175 ARG A C 1
ATOM 1229 O O . ARG A 1 175 ? -10.828 -9.666 -4.724 1.00 89.12 175 ARG A O 1
ATOM 1236 N N . GLN A 1 176 ? -11.905 -8.096 -5.929 1.00 87.62 176 GLN A N 1
ATOM 1237 C CA . GLN A 1 176 ? -13.180 -8.801 -6.013 1.00 87.62 176 GLN A CA 1
ATOM 1238 C C . GLN A 1 176 ? -13.144 -9.828 -7.143 1.00 87.62 176 GLN A C 1
ATOM 1240 O O . GLN A 1 176 ? -12.653 -9.537 -8.237 1.00 87.62 176 GLN A O 1
ATOM 1245 N N . ARG A 1 177 ? -13.712 -11.016 -6.916 1.00 80.50 177 ARG A N 1
ATOM 1246 C CA . ARG A 1 177 ? -14.094 -11.884 -8.033 1.00 80.50 177 ARG A CA 1
ATOM 1247 C C . ARG A 1 177 ? -15.346 -11.288 -8.665 1.00 80.50 177 ARG A C 1
ATOM 1249 O O . ARG A 1 177 ? -16.353 -11.126 -7.980 1.00 80.50 177 ARG A O 1
ATOM 1256 N N . ARG A 1 178 ? -15.292 -10.948 -9.957 1.00 74.75 178 ARG A N 1
ATOM 1257 C CA . ARG A 1 178 ? -16.511 -10.594 -10.695 1.00 74.75 178 ARG A CA 1
ATOM 1258 C C . ARG A 1 178 ? -17.458 -11.787 -10.621 1.00 74.75 178 ARG A C 1
ATOM 1260 O O . ARG A 1 178 ? -17.078 -12.899 -10.981 1.00 74.75 178 ARG A O 1
ATOM 1267 N N . ARG A 1 179 ? -18.668 -11.551 -10.118 1.00 69.81 179 ARG A N 1
ATOM 1268 C CA . ARG A 1 179 ? -19.748 -12.531 -10.188 1.00 69.81 179 ARG A CA 1
ATOM 1269 C C . ARG A 1 179 ? -20.123 -12.681 -11.670 1.00 69.81 179 ARG A C 1
ATOM 1271 O O . ARG A 1 179 ? -20.308 -11.647 -12.313 1.00 69.81 179 ARG A O 1
ATOM 1278 N N . PRO A 1 180 ? -20.194 -13.901 -12.228 1.00 60.78 180 PRO A N 1
ATOM 1279 C CA . PRO A 1 180 ? -20.703 -14.080 -13.580 1.00 60.78 180 PRO A CA 1
ATOM 1280 C C . PRO A 1 180 ? -22.157 -13.601 -13.608 1.00 60.78 180 PRO A C 1
ATOM 1282 O O . PRO A 1 180 ? -22.975 -14.030 -12.793 1.00 60.78 180 PRO A O 1
ATOM 1285 N N . THR A 1 181 ? -22.448 -12.653 -14.491 1.00 73.50 181 THR A N 1
ATOM 1286 C CA . THR A 1 181 ? -23.814 -12.277 -14.851 1.00 73.50 181 THR A CA 1
ATOM 1287 C C . THR A 1 181 ? -24.325 -13.359 -15.793 1.00 73.50 181 THR A C 1
ATOM 1289 O O . THR A 1 181 ? -23.776 -13.503 -16.886 1.00 73.50 181 THR A O 1
ATOM 1292 N N . GLY A 1 182 ? -25.267 -14.172 -15.314 1.00 57.97 182 GLY A N 1
ATOM 1293 C CA . GLY A 1 182 ? -26.025 -15.107 -16.148 1.00 57.97 182 GLY A CA 1
ATOM 1294 C C . GLY A 1 182 ? -27.134 -14.403 -16.909 1.00 57.97 182 GLY A C 1
ATOM 1295 O O . GLY A 1 182 ? -27.521 -13.295 -16.468 1.00 57.97 182 GLY A O 1
#

Organism: NCBI:txid1344948

Secondary structure (DSSP, 8-state):
----PPP---SSSSTTSSGGG--PPP----TT--TTTTSS-HHHHHHHSS-SSS-HHHHHHTTTT-SS---PPPTT-S--GGGGG------TTTSPPPPPP-S--HHHHHHHTTS-HHHHHHHTT--HHHHHT-EE-THHHHTS-TTS-PPTT-EEEEEEEE-STT--EEEEEEEPPPPP--